Protein AF-A0A235ENV4-F1 (afdb_monomer_lite)

Sequence (68 aa):
MNRFTLILAAVILAGCATTKGLEVSPEDAAECAAVGCTPWSERQLEQMARHFFGLGVKAGIQREKGAI

pLDDT: mean 77.35, std 11.98, range [50.22, 94.12]

Foldseek 3Di:
DDPVVVVVVVCVVVVVPDDDPPDDDPVNCVVCVVVPHHPDDPVRVVVVVVVVVVVVVVVVVCVVVVVD

Structure (mmCIF, N/CA/C/O backbone):
data_AF-A0A235ENV4-F1
#
_entry.id   AF-A0A235ENV4-F1
#
loop_
_atom_site.group_PDB
_atom_site.id
_atom_site.type_symbol
_atom_site.label_atom_id
_atom_site.label_alt_id
_atom_site.label_comp_id
_atom_site.label_asym_id
_atom_site.label_entity_id
_atom_site.label_seq_id
_atom_site.pdbx_PDB_ins_code
_atom_site.Cartn_x
_atom_site.Cartn_y
_atom_site.Cartn_z
_atom_site.occupancy
_atom_site.B_iso_or_equiv
_atom_site.auth_seq_id
_atom_site.auth_comp_id
_atom_site.auth_asym_id
_atom_site.auth_atom_id
_atom_site.pdbx_PDB_model_num
ATOM 1 N N . MET A 1 1 ? -16.832 24.751 -18.033 1.00 56.94 1 MET A N 1
ATOM 2 C CA . MET A 1 1 ? -16.445 24.070 -16.778 1.00 56.94 1 MET A CA 1
ATOM 3 C C . MET A 1 1 ? -14.989 24.421 -16.491 1.00 56.94 1 MET A C 1
ATOM 5 O O . MET A 1 1 ? -14.151 24.184 -17.350 1.00 56.94 1 MET A O 1
ATOM 9 N N . ASN A 1 2 ? -14.708 25.121 -15.389 1.00 73.50 2 ASN A N 1
ATOM 10 C CA . ASN A 1 2 ? -13.398 25.737 -15.143 1.00 73.50 2 ASN A CA 1
ATOM 11 C C . ASN A 1 2 ? -12.375 24.686 -14.661 1.00 73.50 2 ASN A C 1
ATOM 13 O O . ASN A 1 2 ? -12.734 23.797 -13.890 1.00 73.50 2 ASN A O 1
ATOM 17 N N . ARG A 1 3 ? -11.103 24.783 -15.080 1.00 77.88 3 ARG A N 1
ATOM 18 C CA . ARG A 1 3 ? -10.040 23.813 -14.718 1.00 77.88 3 ARG A CA 1
ATOM 19 C C . ARG A 1 3 ? -9.886 23.647 -13.203 1.00 77.88 3 ARG A C 1
ATOM 21 O O . ARG A 1 3 ? -9.686 22.539 -12.723 1.00 77.88 3 ARG A O 1
ATOM 28 N N . PHE A 1 4 ? -10.059 24.737 -12.461 1.00 78.19 4 PHE A N 1
ATOM 29 C CA . PHE A 1 4 ? -10.040 24.740 -10.998 1.00 78.19 4 PHE A CA 1
ATOM 30 C C . PHE A 1 4 ? -11.117 23.844 -10.378 1.00 78.19 4 PHE A C 1
ATOM 32 O O . PHE A 1 4 ? -10.850 23.133 -9.416 1.00 78.19 4 PHE A O 1
ATOM 39 N N . THR A 1 5 ? -12.319 23.832 -10.954 1.00 81.69 5 THR A N 1
ATOM 40 C CA . THR A 1 5 ? -13.438 23.019 -10.465 1.00 81.69 5 THR A CA 1
ATOM 41 C C . THR A 1 5 ? -13.174 21.526 -10.669 1.00 81.69 5 THR A C 1
ATOM 43 O O . THR A 1 5 ? -13.511 20.723 -9.807 1.00 81.69 5 THR A O 1
ATOM 46 N N . LEU A 1 6 ? -12.519 21.155 -11.775 1.00 80.81 6 LEU A N 1
ATOM 47 C CA . LEU A 1 6 ? -12.137 19.767 -12.054 1.00 80.81 6 LEU A CA 1
ATOM 48 C C . LEU A 1 6 ? -11.033 19.268 -11.117 1.00 80.81 6 LEU A C 1
ATOM 50 O O . LEU A 1 6 ? -11.119 18.150 -10.619 1.00 80.81 6 LEU A O 1
ATOM 54 N N . ILE A 1 7 ? -10.027 20.101 -10.842 1.00 80.38 7 ILE A N 1
ATOM 55 C CA . ILE A 1 7 ? -8.945 19.762 -9.908 1.00 80.38 7 ILE A CA 1
ATOM 56 C C . ILE A 1 7 ? -9.499 19.610 -8.491 1.00 80.38 7 ILE A C 1
ATOM 58 O O . ILE A 1 7 ? -9.189 18.634 -7.817 1.00 80.38 7 ILE A O 1
ATOM 62 N N . LEU A 1 8 ? -10.365 20.526 -8.054 1.00 77.88 8 LEU A N 1
ATOM 63 C CA . LEU A 1 8 ? -10.978 20.457 -6.729 1.00 77.88 8 LEU A CA 1
ATOM 64 C C . LEU A 1 8 ? -11.858 19.210 -6.571 1.00 77.88 8 LEU A C 1
ATOM 66 O O . LEU A 1 8 ? -11.763 18.524 -5.559 1.00 77.88 8 LEU A O 1
ATOM 70 N N . ALA A 1 9 ? -12.657 18.870 -7.585 1.00 76.62 9 ALA A N 1
ATOM 71 C CA . ALA A 1 9 ? -13.447 17.641 -7.579 1.00 76.62 9 ALA A CA 1
ATOM 72 C C . ALA A 1 9 ? -12.556 16.390 -7.523 1.00 76.62 9 ALA A C 1
ATOM 74 O O . ALA A 1 9 ? -12.835 15.483 -6.746 1.00 76.62 9 ALA A O 1
ATOM 75 N N . ALA A 1 10 ? -11.454 16.356 -8.279 1.00 72.88 10 ALA A N 1
ATOM 76 C CA . ALA A 1 10 ? -10.502 15.248 -8.243 1.00 72.88 10 ALA A CA 1
ATOM 77 C C . ALA A 1 10 ? -9.817 15.107 -6.872 1.00 72.88 10 ALA A C 1
ATOM 79 O O . ALA A 1 10 ? -9.651 13.992 -6.388 1.00 72.88 10 ALA A O 1
ATOM 80 N N . VAL A 1 11 ? -9.468 16.222 -6.222 1.00 70.06 11 VAL A N 1
ATOM 81 C CA . VAL A 1 11 ? -8.867 16.223 -4.879 1.00 70.06 11 VAL A CA 1
ATOM 82 C C . VAL A 1 11 ? -9.870 15.780 -3.815 1.00 70.06 11 VAL A C 1
ATOM 84 O O . VAL A 1 11 ? -9.498 15.020 -2.932 1.00 70.06 11 VAL A O 1
ATOM 87 N N . ILE A 1 12 ? -11.139 16.185 -3.905 1.00 68.94 12 ILE A N 1
ATOM 88 C CA . ILE A 1 12 ? -12.187 15.742 -2.969 1.00 68.94 12 ILE A CA 1
ATOM 89 C C . ILE A 1 12 ? -12.493 14.249 -3.161 1.00 68.94 12 ILE A C 1
ATOM 91 O O . ILE A 1 12 ? -12.624 13.523 -2.181 1.00 68.94 12 ILE A O 1
ATOM 95 N N . LEU A 1 13 ? -12.537 13.769 -4.407 1.00 66.31 13 LEU A N 1
ATOM 96 C CA . LEU A 1 13 ? -12.745 12.349 -4.719 1.00 66.31 13 LEU A CA 1
ATOM 97 C C . LEU A 1 13 ? -11.542 11.473 -4.329 1.00 66.31 13 LEU A C 1
ATOM 99 O O . LEU A 1 13 ? -11.724 10.309 -3.986 1.00 66.31 13 LEU A O 1
ATOM 103 N N . ALA A 1 14 ? -10.324 12.020 -4.352 1.00 61.03 14 ALA A N 1
ATOM 104 C CA . ALA A 1 14 ? -9.115 11.340 -3.882 1.00 61.03 14 ALA A CA 1
ATOM 105 C C . ALA A 1 14 ? -8.876 11.496 -2.363 1.00 61.03 14 ALA A C 1
ATOM 107 O O . ALA A 1 14 ? -8.102 10.742 -1.776 1.00 61.03 14 ALA A O 1
ATOM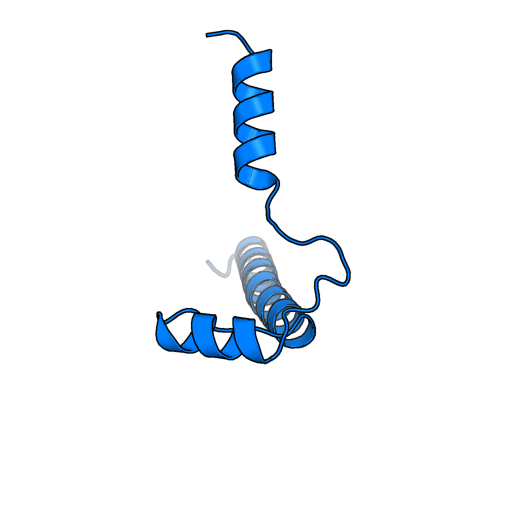 108 N N . GLY A 1 15 ? -9.520 12.477 -1.723 1.00 50.22 15 GLY A N 1
ATOM 109 C CA . GLY A 1 15 ? -9.148 13.027 -0.415 1.00 50.22 15 G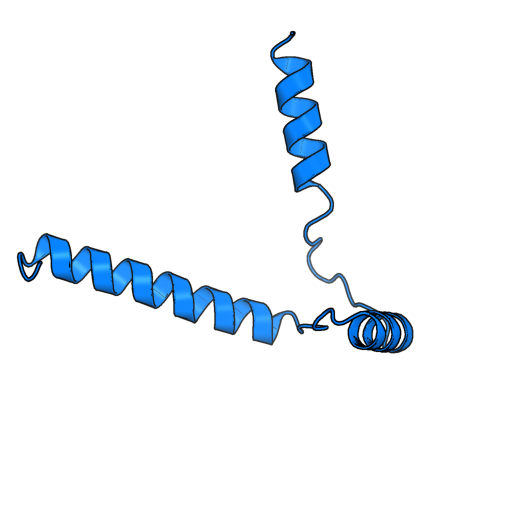LY A CA 1
ATOM 110 C C . GLY A 1 15 ? -9.658 12.294 0.827 1.00 50.22 15 GLY A C 1
ATOM 111 O O . GLY A 1 15 ? -9.381 12.750 1.930 1.00 50.22 15 GLY A O 1
ATOM 112 N N . CYS A 1 16 ? -10.350 11.160 0.689 1.00 53.00 16 CYS A N 1
ATOM 113 C CA . CYS A 1 16 ? -10.681 10.270 1.816 1.00 53.00 16 CYS A CA 1
ATOM 114 C C . CYS A 1 16 ? -9.815 9.000 1.857 1.00 53.00 16 CYS A C 1
ATOM 116 O O . CYS A 1 16 ? -10.152 8.046 2.552 1.00 53.00 16 CYS A O 1
ATOM 118 N N . ALA A 1 17 ? -8.709 8.948 1.113 1.00 55.59 17 ALA A N 1
ATOM 119 C CA . ALA A 1 17 ? -7.824 7.791 1.102 1.00 55.59 17 ALA A CA 1
ATOM 120 C C . ALA A 1 17 ? -6.591 8.038 1.986 1.00 55.59 17 ALA A C 1
ATOM 122 O O . ALA A 1 17 ? -5.605 8.620 1.546 1.00 55.59 17 ALA A O 1
ATOM 123 N N . THR A 1 18 ? -6.653 7.541 3.225 1.00 53.62 18 THR A N 1
ATOM 124 C CA . THR A 1 18 ? -5.495 7.227 4.079 1.00 53.62 18 THR A CA 1
ATOM 125 C C . THR A 1 18 ? -4.591 8.409 4.461 1.00 53.62 18 THR A C 1
ATOM 127 O O . THR A 1 18 ? -3.602 8.746 3.814 1.00 53.62 18 THR A O 1
ATOM 130 N N . THR A 1 19 ? -4.850 8.968 5.641 1.00 54.53 19 THR A N 1
ATOM 131 C CA . THR A 1 19 ? -3.779 9.541 6.462 1.00 54.53 19 THR A CA 1
ATOM 132 C C . THR A 1 19 ? -2.925 8.395 7.015 1.00 54.53 19 THR A C 1
ATOM 134 O O . THR A 1 19 ? -3.465 7.366 7.424 1.00 54.53 19 THR A O 1
ATOM 137 N N . LYS A 1 20 ? -1.593 8.535 7.039 1.00 51.53 20 LYS A N 1
ATOM 138 C CA . LYS A 1 20 ? -0.730 7.578 7.756 1.00 51.53 20 LYS A CA 1
ATOM 139 C C . LYS A 1 20 ? -1.184 7.484 9.218 1.00 51.53 20 LYS A C 1
ATOM 141 O O . LYS A 1 20 ? -1.370 8.522 9.846 1.00 51.53 20 LYS A O 1
ATOM 146 N N . GLY A 1 21 ? -1.353 6.265 9.732 1.00 58.69 21 GLY A N 1
ATOM 147 C CA . GLY A 1 21 ? -1.822 6.032 11.103 1.00 58.69 21 GLY A CA 1
ATOM 148 C C . GLY A 1 21 ? -3.335 6.176 11.308 1.00 58.69 21 GLY A C 1
ATOM 149 O O . GLY A 1 21 ? -3.759 6.425 12.431 1.00 58.69 21 GLY A O 1
ATOM 150 N N . LEU A 1 22 ? -4.155 6.050 10.254 1.00 60.91 22 LEU A N 1
ATOM 151 C CA . LEU A 1 22 ? -5.605 5.911 10.416 1.00 60.91 22 LEU A CA 1
ATOM 152 C C . LEU A 1 22 ? -5.911 4.526 11.017 1.00 60.91 22 LEU A C 1
ATOM 154 O O . LEU A 1 22 ? -6.100 3.549 10.293 1.00 60.91 22 LEU A O 1
ATOM 158 N N . GLU A 1 23 ? -5.892 4.428 12.344 1.00 62.59 23 GLU A N 1
ATOM 15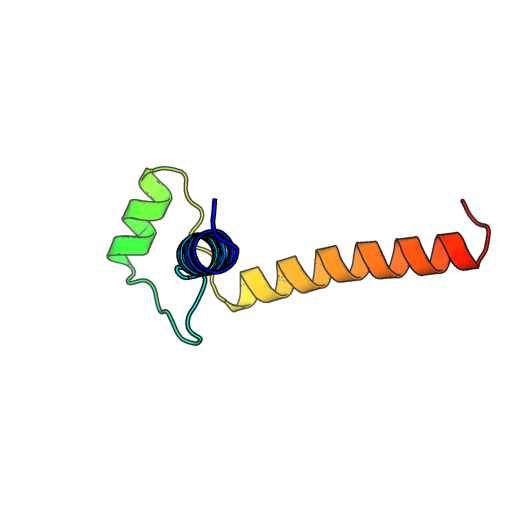9 C CA . GLU A 1 23 ? -6.356 3.242 13.058 1.00 62.59 23 GLU A CA 1
ATOM 160 C C . GLU A 1 23 ? -7.887 3.237 13.067 1.00 62.59 23 GLU A C 1
ATOM 162 O O . GLU A 1 23 ? -8.532 4.148 13.582 1.00 62.59 23 GLU A O 1
ATOM 167 N N . VAL A 1 24 ? -8.467 2.211 12.450 1.00 69.00 24 VAL A N 1
ATOM 168 C CA . VAL A 1 24 ? -9.903 1.931 12.519 1.00 69.00 24 VAL A CA 1
ATOM 169 C C . VAL A 1 24 ? -10.164 1.264 13.866 1.00 69.00 24 VAL A C 1
ATOM 171 O O . VAL A 1 24 ? -9.451 0.323 14.230 1.00 69.00 24 VAL A O 1
ATOM 174 N N . SER A 1 25 ? -11.156 1.744 14.616 1.00 78.56 25 SER A N 1
ATOM 175 C CA . SER A 1 25 ? -11.501 1.117 15.891 1.00 78.56 25 SER A CA 1
ATOM 176 C C . SER A 1 25 ? -11.984 -0.329 15.667 1.00 78.56 25 SER A C 1
ATOM 178 O O . SER A 1 25 ? -12.483 -0.661 14.587 1.00 78.56 25 SER A O 1
ATOM 180 N N . PRO A 1 26 ? -11.863 -1.229 16.659 1.00 81.19 26 PRO A N 1
ATOM 181 C CA . PRO A 1 26 ? -12.380 -2.593 16.530 1.00 81.19 26 PRO A CA 1
ATOM 182 C C . PRO A 1 26 ? -13.889 -2.645 16.245 1.00 81.19 26 PRO A C 1
ATOM 184 O O . PRO A 1 26 ? -14.355 -3.561 15.570 1.00 81.19 26 PRO A O 1
ATOM 187 N N . GLU A 1 27 ? -14.632 -1.657 16.746 1.00 83.25 27 GLU A N 1
ATOM 188 C CA . GLU A 1 27 ? -16.074 -1.497 16.544 1.00 83.25 27 GLU A CA 1
ATOM 189 C C . GLU A 1 27 ? -16.373 -1.157 15.079 1.00 83.25 27 GLU A C 1
ATOM 191 O O . GLU A 1 27 ? -17.089 -1.902 14.409 1.00 83.25 27 GLU A O 1
ATOM 196 N N . ASP A 1 28 ? -15.705 -0.138 14.534 1.00 79.25 28 ASP A N 1
ATOM 197 C CA . ASP A 1 28 ? -15.840 0.245 13.124 1.00 79.25 28 ASP A CA 1
ATOM 198 C C . ASP A 1 28 ? -15.388 -0.882 12.181 1.00 79.25 28 ASP A C 1
ATOM 200 O O . ASP A 1 28 ? -15.973 -1.103 11.120 1.00 79.25 28 ASP A O 1
ATOM 204 N N . ALA A 1 29 ? -14.348 -1.635 12.556 1.00 79.62 29 ALA A N 1
ATOM 205 C CA . ALA A 1 29 ? -13.871 -2.775 11.778 1.00 79.62 29 ALA A CA 1
ATOM 206 C C . ALA A 1 29 ? -14.905 -3.914 11.729 1.00 79.62 29 ALA A C 1
ATOM 208 O O . ALA A 1 29 ? -15.052 -4.561 10.687 1.00 79.62 29 ALA A O 1
ATOM 209 N N . ALA A 1 30 ? -15.630 -4.150 12.826 1.00 82.19 30 ALA A N 1
ATOM 210 C CA . ALA A 1 30 ? -16.701 -5.142 12.889 1.00 82.19 30 ALA A CA 1
ATOM 211 C C . ALA A 1 30 ? -17.926 -4.708 12.068 1.00 82.19 30 ALA A C 1
ATOM 213 O O . ALA A 1 30 ? -18.482 -5.524 11.329 1.00 82.19 30 ALA A O 1
ATOM 214 N N . GLU A 1 31 ? -18.304 -3.429 12.128 1.00 82.88 31 GLU A N 1
ATOM 215 C CA . GLU A 1 31 ? -19.372 -2.868 11.289 1.00 82.88 31 GLU A CA 1
ATOM 216 C C . GLU A 1 31 ? -19.020 -2.947 9.799 1.00 82.88 31 GLU A C 1
ATOM 218 O O . GLU A 1 31 ? -19.828 -3.386 8.978 1.00 82.88 31 GLU A O 1
ATOM 223 N N . CYS A 1 32 ? -17.777 -2.605 9.457 1.00 78.06 32 CYS A N 1
ATOM 224 C CA . CYS A 1 32 ? -17.217 -2.710 8.114 1.00 78.06 32 CYS A CA 1
ATOM 225 C C . CYS A 1 32 ? -17.300 -4.157 7.592 1.00 78.06 32 CYS A C 1
ATOM 227 O O . CYS A 1 32 ? -17.801 -4.396 6.491 1.00 78.06 32 CYS A O 1
ATOM 229 N N . ALA A 1 33 ? -16.919 -5.141 8.412 1.00 79.50 33 ALA A N 1
ATOM 230 C CA . ALA A 1 33 ? -17.059 -6.554 8.068 1.00 79.50 33 ALA A CA 1
ATOM 231 C C . ALA A 1 33 ? -18.526 -6.977 7.859 1.00 79.50 33 ALA A C 1
ATOM 233 O O . ALA A 1 33 ? -18.820 -7.730 6.928 1.00 79.50 33 ALA A O 1
ATOM 234 N N . ALA A 1 34 ? -19.454 -6.473 8.679 1.00 81.44 34 ALA A N 1
ATOM 235 C CA . ALA A 1 34 ? -20.877 -6.811 8.601 1.00 81.44 34 ALA A CA 1
ATOM 236 C C . ALA A 1 34 ? -21.546 -6.333 7.299 1.00 81.44 34 ALA A C 1
ATOM 238 O O . ALA A 1 34 ? -22.466 -6.989 6.808 1.00 81.44 34 ALA A O 1
ATOM 239 N N . VAL A 1 35 ? -21.066 -5.235 6.708 1.00 84.19 35 VAL A N 1
ATOM 240 C CA . VAL A 1 35 ? -21.552 -4.718 5.413 1.00 84.19 35 VAL A CA 1
ATOM 241 C C . VAL A 1 35 ? -20.781 -5.272 4.204 1.00 84.19 35 VAL A C 1
ATOM 243 O O . VAL A 1 35 ? -20.999 -4.833 3.076 1.00 84.19 35 VAL A O 1
ATOM 246 N N . GLY A 1 36 ? -19.896 -6.253 4.418 1.00 73.88 36 GLY A N 1
ATOM 247 C CA . GLY A 1 36 ? -19.126 -6.920 3.364 1.00 73.88 36 GLY A CA 1
ATOM 248 C C . GLY A 1 36 ? -17.832 -6.207 2.967 1.00 73.88 36 GLY A C 1
ATOM 249 O O . GLY A 1 36 ? -17.171 -6.621 2.012 1.00 73.88 36 GLY A O 1
ATOM 250 N N . CYS A 1 37 ? -17.437 -5.159 3.689 1.00 78.00 37 CYS A N 1
ATOM 251 C CA . CYS A 1 37 ? -16.128 -4.545 3.519 1.00 78.00 37 CYS A CA 1
ATOM 252 C C . CYS A 1 37 ? -15.057 -5.374 4.249 1.00 78.00 37 CYS A C 1
ATOM 254 O O . CYS A 1 37 ? -15.320 -6.053 5.237 1.00 78.00 37 CYS A O 1
ATOM 256 N N . THR A 1 38 ? -13.818 -5.353 3.754 1.00 77.62 38 THR A N 1
ATOM 257 C CA . THR A 1 38 ? -12.707 -6.074 4.396 1.00 77.62 38 THR A CA 1
ATOM 258 C C . THR A 1 38 ? -11.853 -5.092 5.206 1.00 77.62 38 THR A C 1
ATOM 260 O O . THR A 1 38 ? -11.237 -4.211 4.597 1.00 77.62 38 THR A O 1
ATOM 263 N N . PRO A 1 39 ? -11.780 -5.220 6.546 1.00 76.81 39 PRO A N 1
ATOM 264 C CA . PRO A 1 39 ? -10.956 -4.352 7.383 1.00 76.81 39 PRO A CA 1
ATOM 265 C C . PRO A 1 39 ? -9.485 -4.775 7.271 1.00 76.81 39 PRO A C 1
ATOM 267 O O . PRO A 1 39 ? -8.975 -5.586 8.043 1.00 76.81 39 PRO A O 1
ATOM 270 N N . TRP A 1 40 ? -8.799 -4.271 6.250 1.00 78.06 40 TRP A N 1
ATOM 271 C CA . TRP A 1 40 ? -7.386 -4.563 6.037 1.00 78.06 40 TRP A CA 1
ATOM 272 C C . TRP A 1 40 ? -6.506 -3.750 6.989 1.00 78.06 40 TRP A C 1
ATOM 274 O O . TRP A 1 40 ? -6.623 -2.530 7.066 1.00 78.06 40 TRP A O 1
ATOM 284 N N . SER A 1 41 ? -5.554 -4.410 7.648 1.00 79.56 41 SER A N 1
ATOM 285 C CA . SER A 1 41 ? -4.452 -3.709 8.316 1.00 79.56 41 SER A CA 1
ATOM 286 C C . SER A 1 41 ? -3.499 -3.077 7.296 1.00 79.56 41 SER A C 1
ATOM 288 O O . SER A 1 41 ? -3.338 -3.589 6.183 1.00 79.56 41 SER A O 1
ATOM 290 N N . GLU A 1 42 ? -2.787 -2.020 7.696 1.00 77.88 42 GLU A N 1
ATOM 291 C CA . GLU A 1 42 ? -1.777 -1.352 6.857 1.00 77.88 42 GLU A CA 1
ATOM 292 C C . GLU A 1 42 ? -0.758 -2.350 6.286 1.00 77.88 42 GLU A C 1
ATOM 294 O O . GLU A 1 42 ? -0.474 -2.349 5.090 1.00 77.88 42 GLU A O 1
ATOM 299 N N . ARG A 1 43 ? -0.291 -3.293 7.113 1.00 81.50 43 ARG A N 1
ATOM 300 C CA . ARG A 1 43 ? 0.637 -4.350 6.691 1.00 81.50 43 ARG A CA 1
ATOM 301 C C . ARG A 1 43 ? 0.055 -5.242 5.590 1.00 81.50 43 ARG A C 1
ATOM 303 O O . ARG A 1 43 ? 0.782 -5.643 4.684 1.00 81.50 43 ARG A O 1
ATOM 310 N N . GLN A 1 44 ? -1.231 -5.586 5.665 1.00 82.62 44 GLN A N 1
ATOM 311 C CA . GLN A 1 44 ? -1.867 -6.400 4.626 1.00 82.62 44 GLN A CA 1
ATOM 312 C C . GLN A 1 44 ? -2.034 -5.611 3.324 1.00 82.62 44 GLN A C 1
ATOM 314 O O . GLN A 1 44 ? -1.771 -6.155 2.251 1.00 82.62 44 GLN A O 1
ATOM 319 N N . LEU A 1 45 ? -2.397 -4.327 3.413 1.00 83.62 45 LEU A N 1
ATOM 320 C CA . LEU A 1 45 ? -2.454 -3.438 2.250 1.00 83.62 45 LEU A CA 1
ATOM 321 C C . LEU A 1 45 ? -1.078 -3.302 1.589 1.00 83.62 45 LEU A C 1
ATOM 323 O O . LEU A 1 45 ? -0.969 -3.407 0.368 1.00 83.62 45 LEU A O 1
ATOM 327 N N . GLU A 1 46 ? -0.016 -3.148 2.381 1.00 85.81 46 GLU A N 1
ATOM 328 C CA . GLU A 1 46 ? 1.356 -3.065 1.878 1.00 85.81 46 GLU A CA 1
ATOM 329 C C . GLU A 1 46 ? 1.775 -4.353 1.152 1.00 85.81 46 GLU A C 1
ATOM 331 O O . GLU A 1 46 ? 2.338 -4.304 0.056 1.00 85.81 46 GLU A O 1
ATOM 336 N N . GLN A 1 47 ? 1.477 -5.520 1.728 1.00 87.50 47 GLN A N 1
ATOM 337 C CA . GLN A 1 47 ? 1.764 -6.811 1.096 1.00 87.50 47 GLN A CA 1
ATOM 338 C C . GLN A 1 47 ? 1.013 -6.978 -0.227 1.00 87.50 47 GLN A C 1
ATOM 340 O O . GLN A 1 47 ? 1.605 -7.408 -1.222 1.00 87.50 47 GLN A O 1
ATOM 345 N N . MET A 1 48 ? -0.265 -6.599 -0.257 1.00 87.38 48 MET A N 1
ATOM 346 C CA . MET A 1 48 ? -1.084 -6.646 -1.464 1.00 87.38 48 MET A CA 1
ATOM 347 C C . MET A 1 48 ? -0.523 -5.718 -2.548 1.00 87.38 48 MET A C 1
ATOM 349 O O . MET A 1 48 ? -0.329 -6.145 -3.688 1.00 87.38 48 MET A O 1
ATOM 353 N N . ALA A 1 49 ? -0.173 -4.481 -2.185 1.00 88.44 49 ALA A N 1
ATOM 354 C CA . ALA A 1 49 ? 0.458 -3.531 -3.093 1.00 88.44 49 ALA A CA 1
ATOM 355 C C . ALA A 1 49 ? 1.763 -4.100 -3.674 1.00 88.44 49 ALA A C 1
ATOM 357 O O . ALA A 1 49 ? 1.929 -4.150 -4.894 1.00 88.44 49 ALA A O 1
ATOM 358 N N . ARG A 1 50 ? 2.667 -4.607 -2.824 1.00 92.62 50 ARG A N 1
ATOM 359 C CA . ARG A 1 50 ? 3.939 -5.216 -3.254 1.00 92.62 50 ARG A CA 1
ATOM 360 C C . ARG A 1 50 ? 3.730 -6.374 -4.228 1.00 92.62 50 ARG A C 1
ATOM 362 O O . ARG A 1 50 ? 4.477 -6.484 -5.200 1.00 92.62 50 ARG A O 1
ATOM 369 N N . HIS A 1 51 ? 2.726 -7.218 -3.993 1.00 93.19 51 HIS A N 1
ATOM 370 C CA . HIS A 1 51 ? 2.407 -8.329 -4.885 1.00 93.19 51 HIS A CA 1
ATOM 371 C C . HIS A 1 51 ? 2.024 -7.839 -6.288 1.00 93.19 51 HIS A C 1
ATOM 373 O O . HIS A 1 51 ? 2.657 -8.236 -7.269 1.00 93.19 51 HIS A O 1
ATOM 379 N N . PHE A 1 52 ? 1.044 -6.937 -6.390 1.00 91.94 52 PHE A N 1
ATOM 380 C CA . PHE A 1 52 ? 0.568 -6.433 -7.682 1.00 91.94 52 PHE A CA 1
ATOM 381 C C . PHE A 1 52 ? 1.624 -5.610 -8.424 1.00 91.94 52 PHE A C 1
ATOM 383 O O . PHE A 1 52 ? 1.810 -5.803 -9.628 1.00 91.94 52 PHE A O 1
ATOM 390 N N . PHE A 1 53 ? 2.384 -4.765 -7.722 1.00 93.50 53 PHE A N 1
ATOM 391 C CA . PHE A 1 53 ? 3.521 -4.070 -8.330 1.00 93.50 53 PHE A CA 1
ATOM 392 C C . PHE A 1 53 ? 4.571 -5.056 -8.853 1.00 93.50 53 PHE A C 1
ATOM 394 O O . PHE A 1 53 ? 5.081 -4.884 -9.960 1.00 93.50 53 PHE A O 1
ATOM 401 N N . GLY A 1 54 ? 4.847 -6.131 -8.111 1.00 93.94 54 GLY A N 1
ATOM 402 C CA . GLY A 1 54 ? 5.750 -7.192 -8.550 1.00 93.94 54 GLY A CA 1
ATOM 403 C C . GLY A 1 54 ? 5.289 -7.886 -9.835 1.00 93.94 54 GLY A C 1
ATOM 404 O O . GLY A 1 54 ? 6.121 -8.189 -10.692 1.00 93.94 54 GLY A O 1
ATOM 405 N N . LEU A 1 55 ? 3.982 -8.107 -10.007 1.00 94.12 55 LEU A N 1
ATOM 406 C CA . LEU A 1 55 ? 3.424 -8.644 -11.255 1.00 94.12 55 LEU A CA 1
ATOM 407 C C . LEU A 1 55 ? 3.646 -7.684 -12.429 1.00 94.12 55 LEU A C 1
ATOM 409 O O . LEU A 1 55 ? 4.104 -8.118 -13.485 1.00 94.12 55 LEU A O 1
ATOM 413 N N . GLY A 1 56 ? 3.393 -6.388 -12.231 1.00 90.31 56 GLY A N 1
ATOM 414 C CA . GLY A 1 56 ? 3.622 -5.363 -13.252 1.00 90.31 56 GLY A CA 1
ATOM 415 C C . GLY A 1 56 ? 5.085 -5.287 -13.695 1.00 90.31 56 GLY A C 1
ATOM 416 O O . GLY A 1 56 ? 5.371 -5.314 -14.891 1.00 90.31 56 GLY A O 1
ATOM 417 N N . VAL A 1 57 ? 6.023 -5.284 -12.741 1.00 92.62 57 VAL A N 1
ATOM 418 C CA . VAL A 1 57 ? 7.468 -5.294 -13.034 1.00 92.62 57 VAL A CA 1
ATOM 419 C C . VAL A 1 57 ? 7.862 -6.545 -13.817 1.00 92.62 57 VAL A C 1
ATOM 421 O O . VAL A 1 57 ? 8.560 -6.445 -14.825 1.00 92.62 57 VAL A O 1
ATOM 424 N N . LYS A 1 58 ? 7.392 -7.728 -13.402 1.00 93.06 58 LYS A N 1
ATOM 425 C CA . LYS A 1 58 ? 7.663 -8.979 -14.127 1.00 93.06 58 LYS A CA 1
ATOM 426 C C . LYS A 1 58 ? 7.135 -8.932 -15.559 1.00 93.06 58 LYS A C 1
ATOM 428 O O . LYS A 1 58 ? 7.856 -9.338 -16.468 1.00 93.06 58 LYS A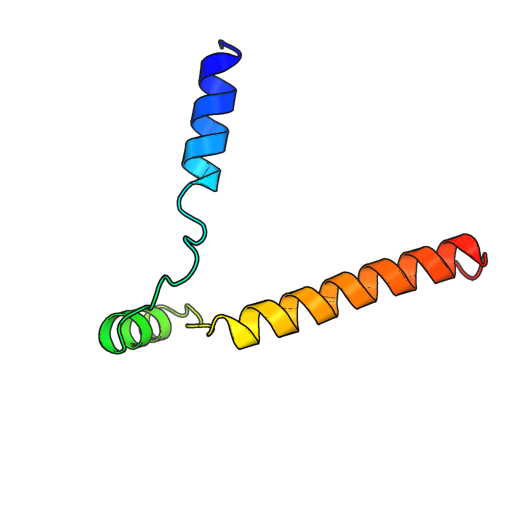 O 1
ATOM 433 N N . ALA A 1 59 ? 5.924 -8.416 -15.760 1.00 92.31 59 ALA A N 1
ATOM 434 C CA . ALA A 1 59 ? 5.338 -8.269 -17.088 1.00 92.31 59 ALA A CA 1
ATOM 435 C C . ALA A 1 59 ? 6.161 -7.309 -17.966 1.00 92.31 59 ALA A C 1
ATOM 437 O O . ALA A 1 59 ? 6.429 -7.619 -19.125 1.00 92.31 59 ALA A O 1
ATOM 438 N N . GLY A 1 60 ? 6.627 -6.187 -17.404 1.00 90.44 60 GLY A N 1
ATOM 439 C CA . GLY A 1 60 ? 7.522 -5.247 -18.089 1.00 90.44 60 GLY A CA 1
ATOM 440 C C . GLY A 1 60 ? 8.838 -5.896 -18.523 1.00 90.44 60 GLY A C 1
ATOM 441 O O . GLY A 1 60 ? 9.204 -5.824 -19.692 1.00 90.44 60 GLY A O 1
ATOM 442 N N . ILE A 1 61 ? 9.492 -6.630 -17.618 1.00 91.25 61 ILE A N 1
ATOM 443 C CA . ILE A 1 61 ? 10.729 -7.368 -17.923 1.00 91.25 61 ILE A CA 1
ATOM 444 C C . ILE A 1 61 ? 10.499 -8.414 -19.023 1.00 91.25 61 ILE A C 1
ATOM 446 O O . ILE A 1 61 ? 11.353 -8.600 -19.887 1.00 91.25 61 ILE A O 1
ATOM 450 N N . GLN A 1 62 ? 9.371 -9.128 -18.996 1.00 87.81 62 GLN A N 1
ATOM 451 C CA . GLN A 1 62 ? 9.043 -10.113 -20.032 1.00 87.81 62 GLN A CA 1
ATOM 452 C C . GLN A 1 62 ? 8.822 -9.459 -21.400 1.00 87.81 62 GLN A C 1
ATOM 454 O O . GLN A 1 62 ? 9.291 -10.004 -22.399 1.00 87.81 62 GLN A O 1
ATOM 459 N N . ARG A 1 63 ? 8.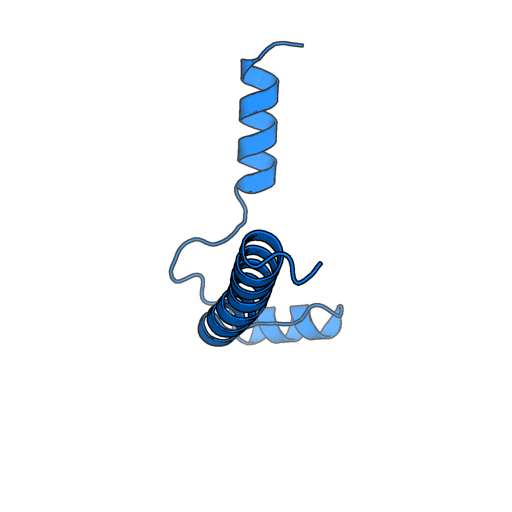187 -8.281 -21.442 1.00 83.00 63 ARG A N 1
ATOM 460 C CA . ARG A 1 63 ? 8.025 -7.491 -22.672 1.00 83.00 63 ARG A CA 1
ATOM 461 C C . ARG A 1 63 ? 9.358 -7.016 -23.241 1.00 83.00 63 ARG A C 1
ATOM 463 O O . ARG A 1 63 ? 9.602 -7.191 -24.427 1.00 83.00 63 ARG A O 1
ATOM 470 N N . GLU A 1 64 ? 10.247 -6.470 -22.411 1.00 82.25 64 GLU A N 1
ATOM 471 C CA . GLU A 1 64 ? 11.578 -6.032 -22.867 1.00 82.25 64 GLU A CA 1
ATOM 472 C C . GLU A 1 64 ? 12.428 -7.191 -23.398 1.00 82.25 64 GLU A C 1
ATOM 474 O O . GLU A 1 64 ? 13.206 -7.025 -24.334 1.00 82.25 64 GLU A O 1
ATOM 479 N N . LYS A 1 65 ? 12.255 -8.387 -22.828 1.00 84.25 65 LYS A N 1
ATOM 480 C CA . LYS A 1 65 ? 12.942 -9.607 -23.269 1.00 84.25 65 LYS A CA 1
ATOM 481 C C . LYS A 1 65 ? 12.318 -10.255 -24.511 1.00 84.25 65 LYS A C 1
ATOM 483 O O . LYS A 1 65 ? 12.796 -11.309 -24.921 1.00 84.25 65 LYS A O 1
ATOM 488 N N . GLY A 1 66 ? 11.263 -9.671 -25.087 1.00 70.56 66 GLY A N 1
ATOM 489 C CA . GLY A 1 66 ? 10.566 -10.215 -26.257 1.00 70.56 66 GLY A CA 1
ATOM 490 C C . GLY A 1 66 ? 9.884 -11.560 -25.997 1.00 70.56 66 GLY A C 1
ATOM 491 O O .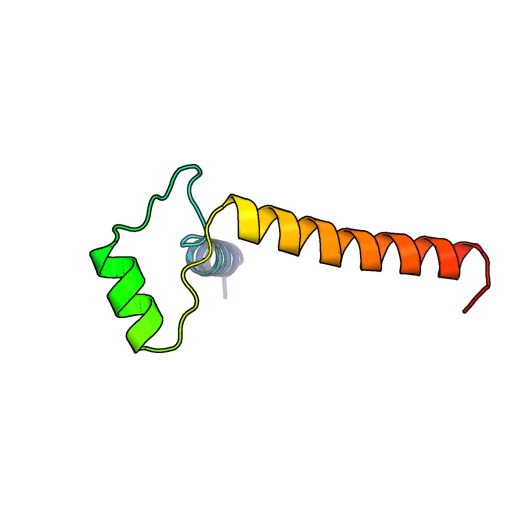 GLY A 1 66 ? 9.669 -12.329 -26.929 1.00 70.56 66 GLY A O 1
ATOM 492 N N . ALA A 1 67 ? 9.584 -11.877 -24.733 1.00 64.69 67 ALA A N 1
ATOM 493 C CA . ALA A 1 67 ? 8.912 -13.120 -24.357 1.00 64.69 67 ALA A CA 1
ATOM 494 C C . ALA A 1 67 ? 7.386 -13.064 -24.585 1.00 64.69 67 ALA A C 1
ATOM 496 O O . ALA A 1 67 ? 6.713 -14.079 -24.403 1.00 64.69 67 ALA A O 1
ATOM 497 N N . ILE A 1 68 ? 6.856 -11.886 -24.947 1.00 56.47 68 ILE A N 1
ATOM 498 C CA . ILE A 1 68 ? 5.460 -11.592 -25.309 1.00 56.47 68 ILE A CA 1
ATOM 499 C C . ILE A 1 68 ? 5.451 -10.450 -26.325 1.00 56.47 68 ILE A C 1
ATOM 501 O O . ILE A 1 68 ? 6.187 -9.467 -26.070 1.00 56.47 68 ILE A O 1
#

Secondary structure (DSSP, 8-state):
--HHHHHHHHHHHHTTS--TT-PPPHHHHHHHHHTT-----HHHHHHHHHHHHHHHHHHHHHHHTT--

Organism: NCBI:txid2004485

Radius of gyration: 18.36 Å; chains: 1; bounding box: 34×39×43 Å